Protein AF-D2GYW3-F1 (afdb_monomer)

Foldseek 3Di:
DFFAFDPFLVVEPQSAFEAQDPPGTTTHHHADEPPGAAFDDEPNRYANGHHHDPPDDHPDPPDPVCNVVRD

Secondary structure (DSSP, 8-state):
-TT-B-SSGGGSTTS-EE-SSTTSPPEE-PPBPTTS------TTS-BSSPPBPTT----S--SHHHHHHT-

InterPro domains:
  IPR001981 Colipase [PR00128] (14-36)
  IPR001981 Colipase [PR00128] (37-59)
  IPR001981 Colipase [PR00128] (60-71)
  IPR001981 Colipase [PS51342] (1-71)
  IPR001981 Colipase [PTHR10041] (2-69)
  IPR001981 Colipase [SM00023] (1-71)
  IPR017913 Colipase, N-terminal [PF01114] (1-32)
  IPR017914 Colipase, C-terminal [PF02740] (35-71)
  IPR017915 Colipase, conserved site [PS00121] (44-52)

Sequence (71 aa):
EDGELCLNSAQCKSSCCQRDTGLSLARCASKARENSECSAKTLYGVYYKCPCERGLTCEGDKSIVGAITNT

Solvent-accessible surface area (backbone atoms only — not comparable to full-atom values): 4140 Å² total; per-residue (Å²): 93,76,71,38,80,41,90,34,9,89,76,23,87,64,56,22,16,29,22,88,51,100,84,49,79,32,22,16,33,72,49,18,55,90,98,50,76,44,20,65,89,59,91,80,37,60,32,64,39,30,36,48,41,91,94,58,80,60,92,57,63,81,45,74,63,25,63,73,70,63,77

Mean predicted aligned error: 5.24 Å

Nearest PDB structures (foldseek):
  1lpb-assembly1_A  TM=9.866E-01  e=5.449E-10  Sus scrofa
  1eth-assembly2_D  TM=9.816E-01  e=1.244E-09  Sus scrofa
  1lpa-assembly1_A  TM=9.448E-01  e=8.820E-10  Sus scrofa
  1n8s-assembly1_C  TM=9.455E-01  e=4.008E-09  Sus scrofa
  1pco-assembly1_A  TM=8.015E-01  e=2.857E-07  Sus scrofa

Structure (mmCIF, N/CA/C/O backbone):
data_AF-D2GYW3-F1
#
_entry.id   AF-D2GYW3-F1
#
loop_
_atom_site.group_PDB
_atom_site.id
_atom_site.type_symbol
_atom_site.label_atom_id
_atom_site.label_alt_id
_atom_site.label_comp_id
_atom_site.label_asym_id
_atom_site.label_entity_id
_atom_site.label_seq_id
_atom_site.pdbx_PDB_ins_code
_atom_site.Cartn_x
_atom_site.Cartn_y
_atom_site.Cartn_z
_atom_site.occupancy
_atom_site.B_iso_or_equiv
_atom_site.auth_seq_id
_atom_site.auth_comp_id
_atom_site.auth_asym_id
_atom_site.auth_atom_id
_atom_site.pdbx_PDB_model_num
ATOM 1 N N . GLU A 1 1 ? 1.577 13.099 -5.290 1.00 79.75 1 GLU A N 1
ATOM 2 C CA . GLU A 1 1 ? 0.148 12.888 -5.592 1.00 79.75 1 GLU A CA 1
ATOM 3 C C . GLU A 1 1 ? -0.032 11.500 -6.196 1.00 79.75 1 GLU A C 1
ATOM 5 O O . GLU A 1 1 ? 0.974 10.863 -6.502 1.00 79.75 1 GLU A O 1
ATOM 10 N N . ASP A 1 2 ? -1.256 10.969 -6.264 1.00 90.19 2 ASP A N 1
ATOM 11 C CA . ASP A 1 2 ? -1.474 9.608 -6.784 1.00 90.19 2 ASP A CA 1
ATOM 12 C C . ASP A 1 2 ? -0.956 9.504 -8.230 1.00 90.19 2 ASP A C 1
ATOM 14 O O . ASP A 1 2 ? -1.193 10.387 -9.052 1.00 90.19 2 ASP A O 1
ATOM 18 N N . GLY A 1 3 ? -0.206 8.440 -8.524 1.00 93.88 3 GLY A N 1
ATOM 19 C CA . GLY A 1 3 ? 0.470 8.220 -9.806 1.00 93.88 3 GLY A CA 1
ATOM 20 C C . GLY A 1 3 ? 1.916 8.730 -9.893 1.00 93.88 3 GLY A C 1
ATOM 21 O O . GLY A 1 3 ? 2.634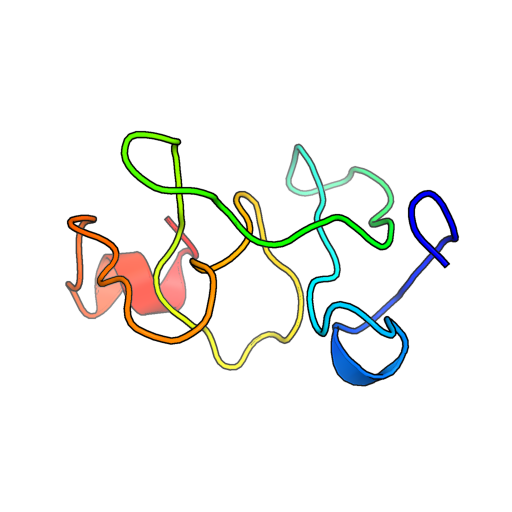 8.333 -10.813 1.00 93.88 3 GLY A O 1
ATOM 22 N N . GLU A 1 4 ? 2.395 9.542 -8.946 1.00 97.12 4 GLU A N 1
ATOM 23 C CA . GLU A 1 4 ? 3.807 9.954 -8.901 1.00 97.12 4 GLU A CA 1
ATOM 24 C C . GLU A 1 4 ? 4.733 8.796 -8.529 1.00 97.12 4 GLU A C 1
ATOM 26 O O . GLU A 1 4 ? 4.370 7.934 -7.730 1.00 97.12 4 GLU A O 1
ATOM 31 N N . LEU A 1 5 ? 5.955 8.799 -9.069 1.00 97.19 5 LEU A N 1
ATOM 32 C CA . LEU A 1 5 ? 6.993 7.849 -8.672 1.00 97.19 5 LEU A CA 1
ATOM 33 C C . LEU A 1 5 ? 7.374 8.045 -7.203 1.00 97.19 5 LEU A C 1
ATOM 35 O O . LEU A 1 5 ? 7.569 9.167 -6.742 1.00 97.19 5 LEU A O 1
ATOM 39 N N . CYS A 1 6 ? 7.531 6.936 -6.487 1.00 96.38 6 CYS A N 1
ATOM 40 C CA . CYS A 1 6 ? 7.925 6.941 -5.085 1.00 96.38 6 CYS A CA 1
ATOM 41 C C . CYS A 1 6 ? 8.930 5.825 -4.794 1.00 96.38 6 CYS A C 1
ATOM 43 O O . CYS A 1 6 ? 8.949 4.782 -5.441 1.00 96.38 6 CYS A O 1
ATOM 45 N N . LEU A 1 7 ? 9.767 6.051 -3.781 1.00 94.19 7 LEU A N 1
ATOM 46 C CA . LEU A 1 7 ? 10.689 5.042 -3.231 1.00 94.19 7 LEU A CA 1
ATOM 47 C C . LEU A 1 7 ? 10.256 4.559 -1.840 1.00 94.19 7 LEU A C 1
ATOM 49 O O . LEU A 1 7 ? 10.777 3.579 -1.319 1.00 94.19 7 LEU A O 1
ATOM 53 N N . ASN A 1 8 ? 9.329 5.278 -1.210 1.00 93.50 8 ASN A N 1
ATOM 54 C CA . ASN A 1 8 ? 8.835 5.009 0.129 1.00 93.50 8 ASN A CA 1
ATOM 55 C C . ASN A 1 8 ? 7.489 5.711 0.329 1.00 93.50 8 ASN A C 1
ATOM 57 O O . ASN A 1 8 ? 7.300 6.840 -0.126 1.00 93.50 8 ASN A O 1
ATOM 61 N N . SER A 1 9 ? 6.589 5.070 1.068 1.00 93.94 9 SER A N 1
ATOM 62 C CA . SER A 1 9 ? 5.250 5.562 1.393 1.00 93.94 9 SER A CA 1
ATOM 63 C C . SER A 1 9 ? 5.249 6.917 2.103 1.00 93.94 9 SER A C 1
ATOM 65 O O . SER A 1 9 ? 4.275 7.649 1.966 1.00 93.94 9 SER A O 1
ATOM 67 N N . ALA A 1 10 ? 6.330 7.300 2.792 1.00 93.44 10 ALA A N 1
ATOM 68 C CA . ALA A 1 10 ? 6.465 8.624 3.407 1.00 93.44 10 ALA A CA 1
ATOM 69 C C . ALA A 1 10 ? 6.442 9.792 2.395 1.00 93.44 10 ALA A C 1
ATOM 71 O O . ALA A 1 10 ? 6.144 10.918 2.780 1.00 93.44 10 ALA A O 1
ATOM 72 N N . GLN A 1 11 ? 6.729 9.538 1.111 1.00 95.31 11 GLN A N 1
ATOM 73 C CA . GLN A 1 11 ? 6.668 10.550 0.042 1.00 95.31 11 GLN A CA 1
ATOM 74 C C . GLN A 1 11 ? 5.235 10.804 -0.447 1.00 95.31 11 GLN A C 1
ATOM 76 O O . GLN A 1 11 ? 4.951 11.834 -1.052 1.00 95.31 11 GLN A O 1
ATOM 81 N N . CYS A 1 12 ? 4.319 9.871 -0.190 1.00 95.44 12 CYS A N 1
ATOM 82 C CA . CYS A 1 12 ? 2.959 9.927 -0.703 1.00 95.44 12 CYS A CA 1
ATOM 83 C C . CYS A 1 12 ? 2.024 10.589 0.312 1.00 95.44 12 CYS A C 1
ATOM 85 O O . CYS A 1 12 ? 1.986 10.194 1.478 1.00 95.44 12 CYS A O 1
ATOM 87 N N . LYS A 1 13 ? 1.174 11.522 -0.143 1.00 94.81 13 LYS A N 1
ATOM 88 C CA . LYS A 1 13 ? 0.103 12.113 0.689 1.00 94.81 13 LYS A CA 1
ATOM 89 C C . LYS A 1 13 ? -0.824 11.033 1.269 1.00 94.81 13 LYS A C 1
ATOM 91 O O . LYS A 1 13 ? -1.208 11.102 2.431 1.00 94.81 13 LYS A O 1
ATOM 96 N N . SER A 1 14 ? -1.122 10.001 0.479 1.00 92.12 14 SER A N 1
ATOM 97 C CA . SER A 1 14 ? -1.901 8.824 0.886 1.00 92.12 14 SER A CA 1
ATOM 98 C C . SER A 1 14 ? -1.159 7.894 1.853 1.00 92.12 14 SER A C 1
ATOM 100 O O . SER A 1 14 ? -1.757 6.967 2.394 1.00 92.12 14 SER A O 1
ATOM 102 N N . SER A 1 15 ? 0.143 8.101 2.075 1.00 93.00 15 SER A N 1
ATOM 103 C CA . SER A 1 15 ? 1.020 7.178 2.799 1.00 93.00 15 SER A CA 1
ATOM 104 C C . SER A 1 15 ? 1.024 5.748 2.237 1.00 93.00 15 SER A C 1
ATOM 106 O O . SER A 1 15 ? 1.228 4.800 2.997 1.00 93.00 15 SER A O 1
ATOM 108 N N . CYS A 1 16 ? 0.785 5.578 0.932 1.00 94.56 16 CYS A N 1
ATOM 109 C CA . CYS A 1 16 ? 0.974 4.306 0.242 1.00 94.56 16 CYS A CA 1
ATOM 110 C C . CYS A 1 16 ? 1.784 4.495 -1.043 1.00 94.56 16 CYS A C 1
ATOM 112 O O . CYS A 1 16 ? 1.362 5.200 -1.957 1.00 94.56 16 CYS A O 1
ATOM 114 N N . CYS A 1 17 ? 2.932 3.825 -1.099 1.00 95.75 17 CYS A N 1
ATOM 115 C CA . CYS A 1 17 ? 3.729 3.624 -2.301 1.00 95.75 17 CYS A CA 1
ATOM 116 C C . CYS A 1 17 ? 3.529 2.176 -2.765 1.00 95.75 17 CYS A C 1
ATOM 118 O O . CYS A 1 17 ? 3.925 1.257 -2.045 1.00 95.75 17 CYS A O 1
ATOM 120 N N . GLN A 1 18 ? 2.880 1.971 -3.911 1.00 95.00 18 GLN A N 1
ATOM 121 C CA . GLN A 1 18 ? 2.475 0.656 -4.410 1.00 95.00 18 GLN A CA 1
ATOM 122 C C . GLN A 1 18 ? 3.251 0.262 -5.669 1.00 95.00 18 GLN A C 1
ATOM 124 O O . GLN A 1 18 ? 3.622 1.116 -6.473 1.00 95.00 18 GLN A O 1
ATOM 129 N N . ARG A 1 19 ? 3.512 -1.038 -5.823 1.00 93.25 19 ARG A N 1
ATOM 130 C CA . ARG A 1 19 ? 4.093 -1.647 -7.023 1.00 93.25 19 ARG A CA 1
ATOM 131 C C . ARG A 1 19 ? 3.396 -2.966 -7.343 1.00 93.25 19 ARG A C 1
ATOM 133 O O . ARG A 1 19 ? 2.983 -3.671 -6.430 1.00 93.25 19 ARG A O 1
ATOM 140 N N . ASP A 1 20 ? 3.361 -3.359 -8.608 1.00 89.31 20 ASP A N 1
ATOM 141 C CA . ASP A 1 20 ? 2.665 -4.588 -9.016 1.00 89.31 20 ASP A CA 1
ATOM 142 C C . ASP A 1 20 ? 3.514 -5.858 -8.849 1.00 89.31 20 ASP A C 1
ATOM 144 O O . ASP A 1 20 ? 2.992 -6.935 -8.582 1.00 89.31 20 ASP A O 1
ATOM 148 N N . THR A 1 21 ? 4.838 -5.752 -9.001 1.00 86.69 21 THR A N 1
ATOM 149 C CA . THR A 1 21 ? 5.772 -6.891 -9.014 1.00 86.69 21 THR A CA 1
ATOM 150 C C . THR A 1 21 ? 7.119 -6.555 -8.363 1.00 86.69 21 THR A C 1
ATOM 152 O O . THR A 1 21 ? 7.415 -5.406 -8.032 1.00 86.69 21 THR A O 1
ATOM 155 N N . GLY A 1 22 ? 7.965 -7.575 -8.181 1.00 85.00 22 GLY A N 1
ATOM 156 C CA . GLY A 1 22 ? 9.296 -7.461 -7.574 1.0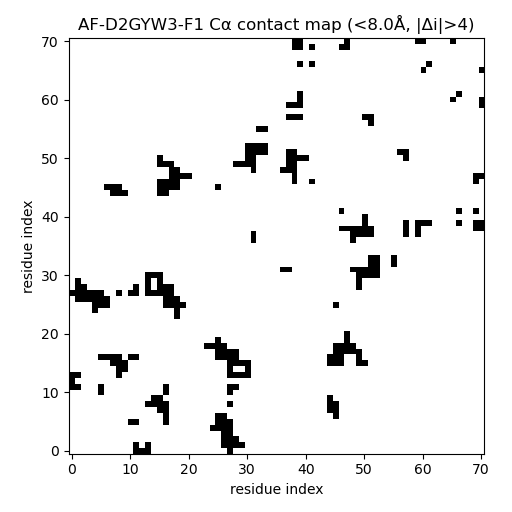0 85.00 22 GLY A CA 1
ATOM 157 C C . GLY A 1 22 ? 10.226 -6.420 -8.212 1.00 85.00 22 GLY A C 1
ATOM 158 O O . GLY A 1 22 ? 11.052 -5.826 -7.517 1.00 85.00 22 GLY A O 1
ATOM 159 N N . LEU A 1 23 ? 10.066 -6.198 -9.520 1.00 87.56 23 LEU A N 1
ATOM 160 C CA . LEU A 1 23 ? 10.938 -5.370 -10.361 1.00 87.56 23 LEU A CA 1
ATOM 161 C C . LEU A 1 23 ? 10.223 -4.145 -10.955 1.00 87.56 23 LEU A C 1
ATOM 163 O O . LEU A 1 23 ? 10.855 -3.338 -11.632 1.00 87.56 23 LEU A O 1
ATOM 167 N N . SER A 1 24 ? 8.914 -3.989 -10.731 1.00 90.19 24 SER A N 1
ATOM 168 C CA 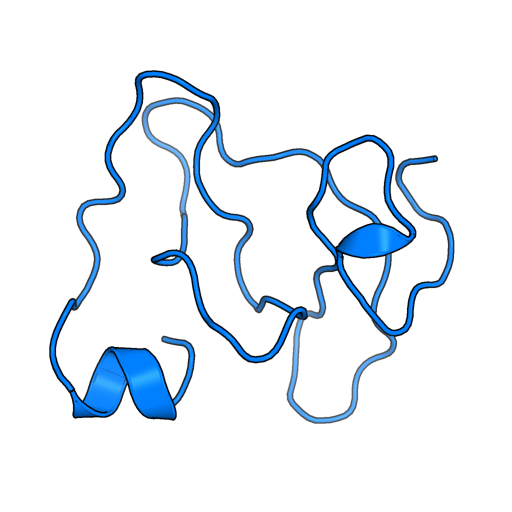. SER A 1 24 ? 8.164 -2.840 -11.246 1.00 90.19 24 SER A CA 1
ATOM 169 C C . SER A 1 24 ? 8.451 -1.567 -10.453 1.00 90.19 24 SER A C 1
ATOM 171 O O . SER A 1 24 ? 8.635 -1.606 -9.234 1.00 90.19 24 SER A O 1
ATOM 173 N N . LEU A 1 25 ? 8.394 -0.429 -11.148 1.00 94.56 25 LEU A N 1
ATOM 174 C CA . LEU A 1 25 ? 8.429 0.900 -10.539 1.00 94.56 25 LEU A CA 1
ATOM 175 C C . LEU A 1 25 ? 7.255 1.087 -9.576 1.00 94.56 25 LEU A C 1
ATOM 177 O O . LEU A 1 25 ? 6.124 0.730 -9.904 1.00 94.56 25 LEU A O 1
ATOM 181 N N . ALA A 1 26 ? 7.529 1.695 -8.424 1.00 95.62 26 ALA A N 1
ATOM 182 C CA . ALA A 1 26 ? 6.511 2.011 -7.436 1.00 95.62 26 ALA A CA 1
ATOM 183 C C . ALA A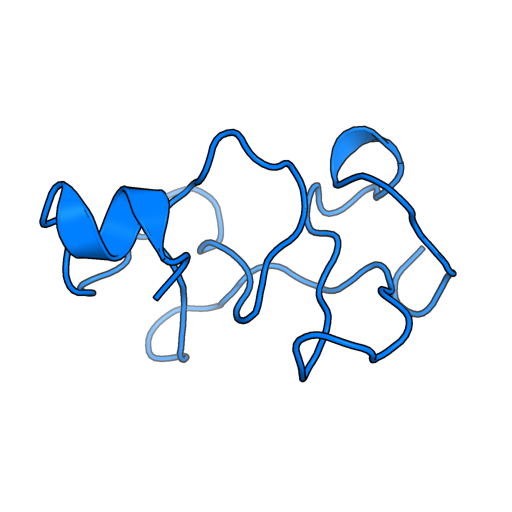 1 26 ? 5.953 3.426 -7.641 1.00 95.62 26 ALA A C 1
ATOM 185 O O . ALA A 1 26 ? 6.684 4.353 -8.012 1.00 95.62 26 ALA A O 1
ATOM 186 N N . ARG A 1 27 ? 4.652 3.590 -7.401 1.00 97.00 27 ARG A N 1
ATOM 187 C CA . ARG A 1 27 ? 3.942 4.867 -7.503 1.00 97.00 27 ARG A CA 1
ATOM 188 C C . ARG A 1 27 ? 3.027 5.097 -6.312 1.00 97.00 27 ARG A C 1
ATOM 190 O O . ARG A 1 27 ? 2.564 4.152 -5.677 1.00 97.00 27 ARG A O 1
ATOM 197 N N . CYS A 1 28 ? 2.776 6.360 -5.996 1.00 97.12 28 CYS A N 1
ATOM 198 C CA . CYS A 1 28 ? 1.814 6.712 -4.966 1.00 97.12 28 CYS A CA 1
ATOM 199 C C . CYS A 1 28 ? 0.417 6.251 -5.380 1.00 97.12 28 CYS A C 1
ATOM 201 O O . CYS A 1 28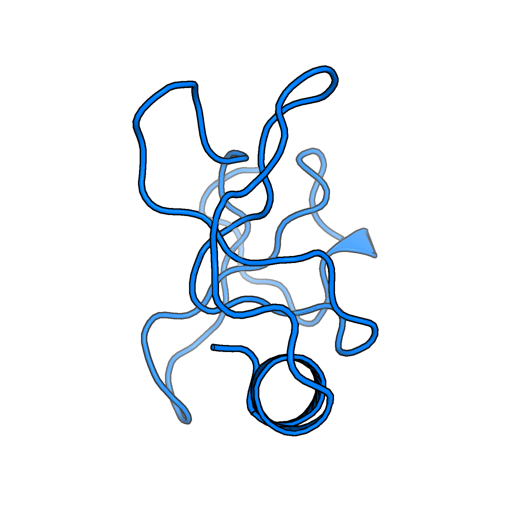 ? 0.003 6.464 -6.519 1.00 97.12 28 CYS A O 1
ATOM 203 N N . ALA A 1 29 ? -0.301 5.628 -4.453 1.00 96.25 29 ALA A N 1
ATOM 204 C CA . ALA A 1 29 ? -1.638 5.109 -4.693 1.00 96.25 29 ALA A 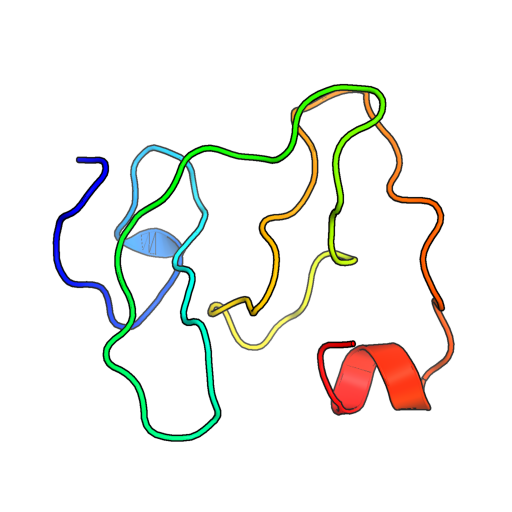CA 1
ATOM 205 C C . ALA A 1 29 ? -2.559 5.397 -3.507 1.00 96.25 29 ALA A C 1
ATOM 207 O O . ALA A 1 29 ? -2.107 5.569 -2.370 1.00 96.25 29 ALA A O 1
ATOM 208 N N . SER A 1 30 ? -3.861 5.420 -3.769 1.00 95.69 30 SER A N 1
ATOM 209 C CA . SER A 1 30 ? -4.888 5.504 -2.736 1.00 95.69 30 SER A CA 1
ATOM 210 C C . SER A 1 30 ? -4.875 4.267 -1.832 1.00 95.69 30 SER A C 1
ATOM 212 O O . SER A 1 30 ? -4.560 3.156 -2.260 1.00 95.69 30 SER A O 1
ATOM 214 N N . LYS A 1 31 ? -5.239 4.456 -0.560 1.00 94.31 31 LYS A N 1
ATOM 215 C CA . LYS A 1 31 ? -5.426 3.346 0.382 1.00 94.31 31 LYS A CA 1
ATOM 216 C C . LYS A 1 31 ? -6.620 2.474 -0.014 1.00 94.31 31 LYS A C 1
ATOM 218 O O . LYS A 1 31 ? -7.531 2.932 -0.701 1.00 94.31 31 LYS A O 1
ATOM 223 N N . ALA A 1 32 ? -6.607 1.223 0.437 1.00 93.06 32 ALA A N 1
ATOM 224 C CA . ALA A 1 32 ? -7.671 0.270 0.148 1.00 93.06 32 ALA A CA 1
ATOM 225 C C . ALA A 1 32 ? -8.975 0.666 0.865 1.00 93.06 32 ALA A C 1
ATOM 227 O O . ALA A 1 32 ? -8.974 1.019 2.047 1.00 93.06 32 ALA A O 1
ATOM 228 N N . ARG A 1 33 ? -10.086 0.605 0.132 1.00 94.12 33 ARG A N 1
ATOM 229 C CA . ARG A 1 33 ? -11.439 0.867 0.638 1.00 94.12 33 ARG A CA 1
ATOM 230 C C . ARG A 1 33 ? -12.043 -0.404 1.231 1.00 94.12 33 ARG A C 1
ATOM 232 O O . ARG A 1 33 ? -11.490 -1.496 1.087 1.00 94.12 33 ARG A O 1
ATOM 239 N N . GLU A 1 34 ? -13.195 -0.270 1.873 1.00 93.19 34 GLU A N 1
ATOM 240 C CA . GLU A 1 34 ? -13.947 -1.416 2.385 1.00 93.19 34 GLU A CA 1
ATOM 241 C C . GLU A 1 34 ? -14.243 -2.424 1.259 1.00 93.19 34 GLU A C 1
ATOM 243 O O . GLU A 1 34 ? -14.572 -2.031 0.139 1.00 93.19 34 GLU A O 1
ATOM 248 N N . ASN A 1 35 ? -14.092 -3.720 1.551 1.00 88.94 35 ASN A N 1
ATOM 249 C CA . ASN A 1 35 ? -14.271 -4.834 0.606 1.00 88.94 35 ASN A CA 1
ATOM 250 C C . ASN A 1 35 ? -13.308 -4.858 -0.601 1.00 88.94 35 ASN A C 1
ATOM 252 O O . ASN A 1 35 ? -13.561 -5.579 -1.565 1.00 88.94 35 ASN A O 1
ATOM 256 N N . SER A 1 36 ? -12.207 -4.099 -0.572 1.00 89.44 36 SER A N 1
ATOM 257 C CA . SER A 1 36 ? -11.151 -4.177 -1.593 1.00 89.44 36 SER A CA 1
ATOM 258 C C . SER A 1 36 ? -9.935 -4.967 -1.108 1.00 89.44 36 SER A C 1
ATOM 260 O O . SER A 1 36 ? -9.705 -5.099 0.094 1.00 89.44 36 SER A O 1
ATOM 262 N N . GLU A 1 37 ? -9.145 -5.493 -2.048 1.00 88.69 37 GLU A N 1
ATOM 263 C CA . GLU A 1 37 ? -7.886 -6.160 -1.717 1.00 88.69 37 GLU A CA 1
ATOM 264 C C . GLU A 1 37 ? -6.925 -5.196 -1.014 1.00 88.69 37 GLU A C 1
ATOM 266 O O . GLU A 1 37 ? -6.707 -4.063 -1.451 1.00 88.69 37 GLU A O 1
ATOM 271 N N . CYS A 1 38 ? -6.306 -5.673 0.057 1.00 90.50 38 CYS A N 1
ATOM 272 C CA . CYS A 1 38 ? -5.424 -4.893 0.907 1.00 90.50 38 CYS A CA 1
ATOM 273 C C . CYS A 1 38 ? -4.234 -5.743 1.351 1.00 90.50 38 CYS A C 1
ATOM 275 O O . CYS A 1 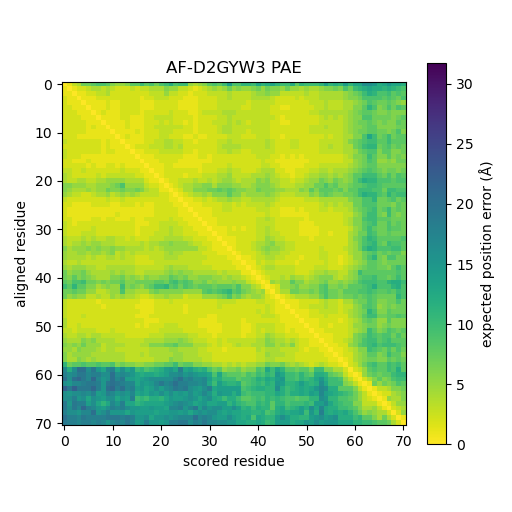38 ? -4.273 -6.968 1.266 1.00 90.50 38 CYS A O 1
ATOM 277 N N . SER A 1 39 ? -3.187 -5.092 1.856 1.00 86.81 39 SER A N 1
ATOM 278 C CA . SER A 1 39 ? -2.119 -5.772 2.593 1.00 86.81 39 SER A CA 1
ATOM 279 C C . SER A 1 39 ? -2.020 -5.225 4.013 1.00 86.81 39 SER A C 1
ATOM 281 O O . SER A 1 39 ? -2.392 -4.077 4.298 1.00 86.81 39 SER A O 1
ATOM 283 N N . ALA A 1 40 ? -1.525 -6.056 4.928 1.00 84.06 40 ALA A N 1
ATOM 284 C CA . ALA A 1 40 ? -1.192 -5.612 6.269 1.00 84.06 40 ALA A CA 1
ATOM 285 C C . ALA A 1 40 ? -0.103 -4.530 6.210 1.00 84.06 40 ALA A C 1
ATOM 287 O O . ALA A 1 40 ? 0.731 -4.486 5.310 1.00 84.06 40 ALA A O 1
ATOM 288 N N . LYS A 1 41 ? -0.096 -3.622 7.187 1.00 78.12 41 LYS A N 1
ATOM 289 C CA . LYS A 1 41 ? 0.914 -2.562 7.248 1.00 78.12 41 LYS A CA 1
ATOM 290 C C . LYS A 1 41 ? 2.299 -3.186 7.468 1.00 78.12 41 LYS A C 1
ATOM 292 O O . LYS A 1 41 ? 2.507 -3.852 8.478 1.00 78.12 41 LYS A O 1
ATOM 297 N N . THR A 1 42 ? 3.244 -2.925 6.567 1.00 75.38 42 THR A N 1
ATOM 298 C CA . THR A 1 42 ? 4.610 -3.464 6.627 1.00 75.38 42 THR A CA 1
ATOM 299 C C . THR A 1 42 ? 5.629 -2.365 6.929 1.00 75.38 42 THR A C 1
ATOM 301 O O . THR A 1 42 ? 5.379 -1.171 6.729 1.00 75.38 42 THR A O 1
ATOM 304 N N . LEU A 1 43 ? 6.802 -2.764 7.430 1.00 75.38 43 LEU A N 1
ATOM 305 C CA . LEU A 1 43 ? 7.900 -1.841 7.741 1.00 75.38 43 LEU A CA 1
ATOM 306 C C . LEU A 1 43 ? 8.704 -1.430 6.490 1.00 75.38 43 LEU A C 1
ATOM 308 O O . LEU A 1 43 ? 9.405 -0.423 6.518 1.00 75.38 43 LEU A O 1
ATOM 312 N N . TYR A 1 44 ? 8.585 -2.178 5.386 1.00 78.31 44 TYR A N 1
ATOM 313 C CA . TYR A 1 44 ? 9.365 -1.977 4.156 1.00 78.31 44 TYR A CA 1
ATOM 314 C C . TYR A 1 44 ? 9.015 -0.687 3.402 1.00 78.31 44 TYR A C 1
ATOM 316 O O . TYR A 1 44 ? 9.754 -0.265 2.515 1.00 78.31 44 TYR A O 1
ATOM 324 N N . GLY A 1 45 ? 7.897 -0.041 3.744 1.00 86.69 45 GLY A N 1
ATOM 325 C CA . GLY A 1 45 ? 7.525 1.266 3.203 1.00 86.69 45 GLY A CA 1
ATOM 326 C C . GLY A 1 45 ? 7.063 1.257 1.742 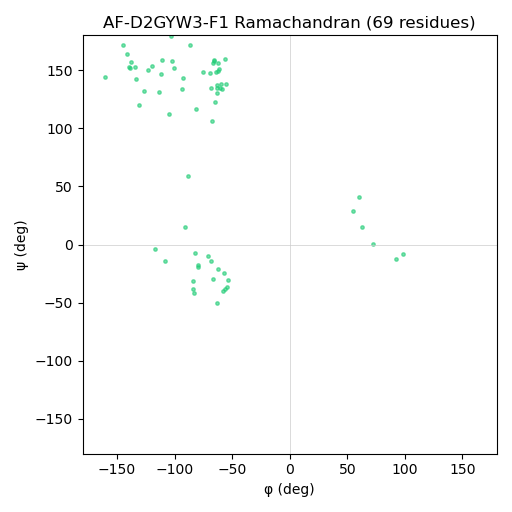1.00 86.69 45 GLY A C 1
ATOM 327 O O . GLY A 1 45 ? 6.705 2.319 1.237 1.00 86.69 45 GLY A O 1
ATOM 328 N N . VAL A 1 46 ? 7.012 0.103 1.077 1.00 92.00 46 VAL A N 1
ATOM 329 C CA . VAL A 1 46 ? 6.436 -0.101 -0.262 1.00 92.00 46 VAL A CA 1
ATOM 330 C C . VAL A 1 46 ? 5.543 -1.340 -0.215 1.00 92.00 46 VAL A C 1
ATOM 332 O O . VAL A 1 46 ? 5.863 -2.308 0.475 1.00 92.00 46 VAL A O 1
ATOM 335 N N . TYR A 1 47 ? 4.425 -1.305 -0.930 1.00 90.94 47 TYR A N 1
ATOM 336 C CA . TYR A 1 47 ? 3.361 -2.303 -0.856 1.00 90.94 47 TYR A CA 1
ATOM 337 C C . TYR A 1 47 ? 3.066 -2.929 -2.219 1.00 90.94 47 TYR A C 1
ATOM 339 O O . TYR A 1 47 ? 3.188 -2.263 -3.243 1.00 90.94 47 TYR A O 1
ATOM 347 N N . TYR A 1 48 ? 2.613 -4.184 -2.234 1.00 89.88 48 TYR A N 1
ATOM 348 C CA . TYR A 1 48 ? 1.973 -4.757 -3.426 1.00 89.88 48 TYR A CA 1
ATOM 349 C C . TYR A 1 48 ? 0.487 -4.400 -3.509 1.00 89.88 48 TYR A C 1
ATOM 351 O O . TYR A 1 48 ? -0.029 -4.077 -4.579 1.00 89.88 48 TYR A O 1
ATOM 359 N N . LYS A 1 49 ? -0.189 -4.385 -2.357 1.00 91.31 49 LYS A N 1
ATOM 360 C CA . LYS A 1 49 ? -1.553 -3.881 -2.173 1.00 91.31 49 LYS A CA 1
ATOM 361 C C . LYS A 1 49 ? -1.538 -2.855 -1.049 1.00 91.31 49 LYS A C 1
ATOM 363 O O . LYS A 1 49 ? -0.946 -3.103 -0.002 1.00 91.31 49 LYS A O 1
ATOM 368 N N . CYS A 1 50 ? -2.155 -1.695 -1.257 1.00 93.12 50 CYS A N 1
ATOM 369 C CA . CYS A 1 50 ? -2.150 -0.657 -0.232 1.00 93.12 50 CYS A CA 1
ATOM 370 C C . CYS A 1 50 ? -2.860 -1.115 1.051 1.00 93.12 50 CYS A C 1
ATOM 372 O O . CYS A 1 50 ? -3.821 -1.886 0.990 1.00 93.12 50 CYS A O 1
ATOM 374 N N . PRO A 1 51 ? -2.432 -0.616 2.223 1.00 92.25 51 PRO A N 1
ATOM 375 C CA . PRO A 1 51 ? -3.173 -0.832 3.456 1.00 92.25 51 PRO A CA 1
ATOM 376 C C . PRO A 1 51 ? -4.526 -0.122 3.396 1.00 92.25 51 PRO A C 1
ATOM 378 O O . PRO A 1 51 ? -4.703 0.842 2.643 1.00 92.25 51 PRO A O 1
ATOM 381 N N . CYS A 1 52 ? -5.465 -0.567 4.228 1.00 93.31 52 CYS A N 1
ATOM 382 C CA . CYS A 1 52 ? -6.797 0.019 4.268 1.00 93.31 52 CYS A CA 1
ATOM 383 C C . CYS A 1 52 ? -6.800 1.473 4.753 1.00 93.31 52 CYS A C 1
ATOM 385 O O . CYS A 1 52 ? -5.903 1.940 5.470 1.00 93.31 52 CYS A O 1
ATOM 387 N N . GLU A 1 53 ? -7.857 2.185 4.381 1.00 94.25 53 GLU A N 1
ATOM 388 C CA . GLU A 1 53 ? -8.216 3.467 4.966 1.00 94.25 53 GLU A CA 1
ATOM 389 C C . GLU A 1 53 ? -8.380 3.369 6.491 1.00 94.25 53 GLU A C 1
ATOM 391 O O . GLU A 1 53 ? -8.529 2.300 7.091 1.00 94.25 53 GLU A O 1
ATOM 396 N N . ARG A 1 54 ? -8.291 4.522 7.157 1.00 89.81 54 ARG A N 1
ATOM 397 C CA . ARG A 1 54 ? -8.344 4.582 8.618 1.00 89.81 54 ARG A CA 1
ATOM 398 C C . ARG A 1 54 ? -9.710 4.090 9.105 1.00 89.81 54 ARG A C 1
ATOM 400 O O . ARG A 1 54 ? -10.729 4.597 8.661 1.00 89.81 54 ARG A O 1
ATOM 407 N N . GLY A 1 55 ? -9.707 3.168 10.066 1.00 91.75 55 GLY A N 1
ATOM 408 C CA . GLY A 1 55 ? -10.928 2.577 10.625 1.00 91.75 55 GLY A CA 1
ATOM 409 C C . GLY A 1 55 ? -11.294 1.218 10.025 1.00 91.75 55 GLY A C 1
ATOM 410 O O . GLY A 1 55 ? -12.153 0.542 10.575 1.00 91.75 55 GLY A O 1
ATOM 411 N N . LEU A 1 56 ? -10.603 0.786 8.967 1.00 91.38 56 LEU A N 1
ATOM 412 C CA . LEU A 1 56 ? -10.762 -0.539 8.376 1.00 91.38 56 LEU A CA 1
ATOM 413 C C . LEU A 1 56 ? -9.640 -1.480 8.824 1.00 91.38 56 LEU A C 1
ATOM 415 O O . LEU A 1 56 ? -8.516 -1.055 9.106 1.00 91.38 56 LEU A O 1
ATOM 419 N N . THR A 1 57 ? -9.945 -2.776 8.853 1.00 88.88 57 THR A N 1
ATOM 420 C CA . THR A 1 57 ? -8.970 -3.833 9.137 1.00 88.88 57 THR A CA 1
ATOM 421 C C . THR A 1 57 ? -8.770 -4.676 7.890 1.00 88.88 57 THR A C 1
ATOM 423 O O . THR A 1 57 ? -9.739 -5.105 7.278 1.00 88.88 57 THR A O 1
ATOM 426 N N . CYS A 1 58 ? -7.513 -4.924 7.522 1.00 87.81 58 CYS A N 1
ATOM 427 C CA . CYS A 1 58 ? -7.203 -5.857 6.447 1.00 87.81 58 CYS A CA 1
ATOM 428 C C . CYS A 1 58 ? -7.235 -7.299 6.977 1.00 87.81 58 CYS A C 1
ATOM 430 O O . CYS A 1 58 ? -6.438 -7.657 7.856 1.00 87.81 58 CYS A O 1
ATOM 432 N N . GLU A 1 59 ? -8.152 -8.114 6.460 1.00 84.19 59 GLU A N 1
ATOM 433 C CA . GLU A 1 59 ? -8.280 -9.549 6.753 1.00 84.19 59 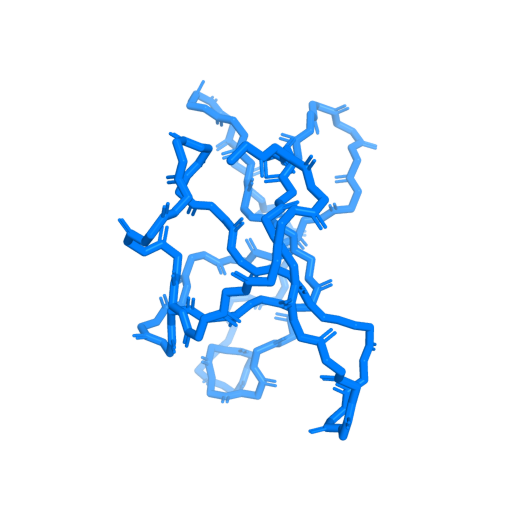GLU A CA 1
ATOM 434 C C . GLU A 1 59 ? -7.412 -10.386 5.795 1.00 84.19 59 GLU A C 1
ATOM 436 O O . GLU A 1 59 ? -7.907 -11.213 5.039 1.00 84.19 59 GLU A O 1
ATOM 441 N N . GLY A 1 60 ? -6.100 -10.129 5.800 1.00 72.75 60 GLY A N 1
ATOM 442 C CA . GLY A 1 60 ? -5.095 -10.917 5.071 1.00 72.75 60 GLY A CA 1
ATOM 443 C C . GLY A 1 60 ? -4.294 -11.856 5.981 1.00 72.75 60 GLY A C 1
ATOM 444 O O . GLY A 1 60 ? -4.488 -11.873 7.201 1.00 72.75 60 GLY A O 1
ATOM 445 N N . ASP A 1 61 ? -3.361 -12.616 5.399 1.00 65.25 61 ASP A N 1
ATOM 446 C CA . ASP A 1 61 ? -2.453 -13.495 6.143 1.00 65.25 61 ASP A CA 1
ATOM 447 C C . ASP A 1 61 ? -1.473 -12.662 6.990 1.00 65.25 61 ASP A C 1
ATOM 449 O O . ASP A 1 61 ? -0.559 -12.013 6.490 1.00 65.25 61 ASP A O 1
ATOM 453 N N . LYS A 1 62 ? -1.693 -12.642 8.308 1.00 64.69 62 LYS A N 1
ATOM 454 C CA . LYS A 1 62 ? -0.868 -11.891 9.274 1.00 64.69 62 LYS A CA 1
ATOM 455 C C . LYS A 1 62 ? 0.286 -12.725 9.833 1.00 64.69 62 LYS A C 1
ATOM 457 O O . LYS A 1 62 ? 0.832 -12.372 10.880 1.00 64.69 62 LYS A O 1
ATOM 462 N N . SER A 1 63 ? 0.622 -13.861 9.215 1.00 63.12 63 SER A N 1
ATOM 463 C CA . SER A 1 63 ? 1.740 -14.672 9.692 1.00 63.12 63 SER A CA 1
ATOM 464 C C . SER A 1 63 ? 3.049 -13.885 9.604 1.00 63.12 63 SER A C 1
ATOM 466 O O . SER A 1 63 ? 3.197 -12.954 8.812 1.00 63.12 63 SER A O 1
ATOM 468 N N . ILE A 1 64 ? 4.034 -14.275 10.418 1.00 56.78 64 ILE A N 1
ATOM 469 C CA . ILE A 1 64 ? 5.391 -13.713 10.344 1.00 56.78 64 ILE A CA 1
ATOM 470 C C . ILE A 1 64 ? 5.936 -13.845 8.918 1.00 56.78 64 ILE A C 1
ATOM 472 O O . ILE A 1 64 ? 6.585 -12.928 8.428 1.00 56.78 64 ILE A O 1
ATOM 476 N N . VAL A 1 65 ? 5.621 -14.951 8.235 1.00 61.62 65 VAL A N 1
ATOM 477 C CA . VAL A 1 65 ? 6.005 -15.157 6.838 1.00 61.62 65 VAL A CA 1
ATOM 478 C C . VAL A 1 65 ? 5.336 -14.113 5.947 1.00 61.62 65 VAL A C 1
ATOM 480 O O . VAL A 1 65 ? 6.065 -13.419 5.253 1.00 61.62 65 VAL A O 1
ATOM 483 N N . GLY A 1 66 ? 4.016 -13.909 6.040 1.00 60.12 66 GLY A N 1
ATOM 484 C CA . GLY A 1 66 ? 3.288 -12.879 5.278 1.00 60.12 66 GLY A CA 1
ATOM 485 C C . GLY A 1 66 ? 3.802 -11.454 5.521 1.00 60.12 66 GLY A C 1
ATOM 486 O O . GLY A 1 66 ? 4.013 -10.688 4.581 1.00 60.12 66 GLY A O 1
ATOM 487 N N . ALA A 1 67 ? 4.139 -11.125 6.772 1.00 61.41 67 ALA A N 1
ATOM 488 C CA . ALA A 1 67 ? 4.727 -9.834 7.137 1.00 61.41 67 ALA A CA 1
ATOM 489 C C . ALA A 1 67 ? 6.146 -9.623 6.568 1.00 61.41 67 ALA A C 1
ATOM 491 O O . ALA A 1 67 ? 6.535 -8.482 6.307 1.00 61.41 67 ALA A O 1
ATOM 492 N N . ILE A 1 68 ? 6.911 -10.704 6.371 1.00 57.22 68 ILE A N 1
ATOM 493 C CA . ILE A 1 68 ? 8.253 -10.683 5.766 1.00 57.22 68 ILE A CA 1
ATOM 494 C C . ILE A 1 68 ? 8.163 -10.687 4.233 1.00 57.22 68 ILE A C 1
ATOM 496 O O . ILE A 1 68 ? 8.905 -9.961 3.573 1.00 57.22 68 ILE A O 1
ATOM 500 N N . THR A 1 69 ? 7.261 -11.480 3.651 1.00 61.06 69 THR A N 1
ATOM 501 C CA . THR A 1 69 ? 7.097 -11.610 2.195 1.00 61.06 69 THR A CA 1
ATOM 502 C C . THR A 1 69 ? 6.246 -10.501 1.576 1.00 61.06 69 THR A C 1
ATOM 504 O O . THR A 1 69 ? 6.237 -10.383 0.350 1.00 61.06 69 THR A O 1
ATOM 507 N N . ASN A 1 70 ? 5.618 -9.641 2.395 1.00 51.78 70 ASN A N 1
ATOM 508 C CA . ASN A 1 70 ? 4.742 -8.542 1.965 1.00 51.78 70 ASN A CA 1
ATOM 509 C C . ASN A 1 70 ? 3.531 -9.068 1.175 1.00 51.78 70 ASN A C 1
ATOM 511 O O . ASN A 1 70 ? 3.173 -8.513 0.138 1.00 51.78 70 ASN A O 1
ATOM 515 N N . THR A 1 71 ? 2.957 -10.181 1.639 1.00 51.81 71 THR A N 1
ATOM 516 C CA . THR A 1 71 ? 1.748 -10.785 1.059 1.00 51.81 71 THR A CA 1
ATOM 517 C C . THR A 1 71 ? 0.513 -10.371 1.840 1.00 51.81 71 THR A C 1
ATOM 519 O O . THR A 1 71 ? 0.616 -10.213 3.076 1.00 51.81 71 THR A O 1
#

Organism: Ailuropoda melanoleuca (NCBI:txid9646)

Radius of gyration: 11.3 Å; Cα contacts (8 Å, |Δi|>4): 151; chains: 1; bounding box: 25×28×22 Å

pLDDT: mean 85.76, std 12.52, range [51.78, 97.19]